Protein AF-A0A4U9DDF5-F1 (afdb_monomer_lite)

Radius of gyration: 27.85 Å; chains: 1; bounding box: 76×35×57 Å

Structure (mmCIF, N/CA/C/O backbone):
data_AF-A0A4U9DDF5-F1
#
_entry.id   AF-A0A4U9DDF5-F1
#
loop_
_atom_site.group_PDB
_atom_site.id
_atom_site.type_symbol
_atom_site.label_atom_id
_atom_site.label_alt_id
_atom_site.label_comp_id
_atom_site.label_asym_id
_atom_site.label_entity_id
_atom_site.label_seq_id
_atom_site.pdbx_PDB_ins_code
_atom_site.Cartn_x
_atom_site.Cartn_y
_atom_site.Cartn_z
_atom_site.occupancy
_atom_site.B_iso_or_equiv
_atom_site.auth_seq_id
_atom_site.auth_comp_id
_atom_site.auth_asym_id
_atom_site.auth_atom_id
_atom_site.pdbx_PDB_model_num
ATOM 1 N N . MET A 1 1 ? -49.760 20.755 32.722 1.00 60.06 1 MET A N 1
ATOM 2 C CA . MET A 1 1 ? -48.420 21.375 32.890 1.00 60.06 1 MET A CA 1
ATOM 3 C C . MET A 1 1 ? -47.317 20.381 33.287 1.00 60.06 1 MET A C 1
ATOM 5 O O . MET A 1 1 ? -46.224 20.507 32.759 1.00 60.06 1 MET A O 1
ATOM 9 N N . PHE A 1 2 ? -47.562 19.378 34.146 1.00 61.38 2 PHE A N 1
ATOM 10 C CA . PHE A 1 2 ? -46.537 18.386 34.543 1.00 61.38 2 PHE A CA 1
ATOM 11 C C . PHE A 1 2 ? -46.073 17.438 33.416 1.00 61.38 2 PHE A C 1
ATOM 13 O O . PHE A 1 2 ? -44.883 17.169 33.304 1.00 61.38 2 PHE A O 1
ATOM 20 N N . LYS A 1 3 ? -46.979 16.981 32.535 1.00 65.19 3 LYS A N 1
ATOM 21 C CA . LYS A 1 3 ? -46.625 16.069 31.426 1.00 65.19 3 LYS A CA 1
ATOM 22 C C . LYS A 1 3 ? -45.719 16.704 30.363 1.00 65.19 3 LYS A C 1
ATOM 24 O O . LYS A 1 3 ? -44.843 16.031 29.841 1.00 65.19 3 LYS A O 1
ATOM 29 N N . LEU A 1 4 ? -45.888 18.003 30.096 1.00 68.75 4 LEU A N 1
ATOM 30 C CA . LEU A 1 4 ? -45.051 18.744 29.145 1.00 68.75 4 LEU A CA 1
ATOM 31 C C . LEU A 1 4 ? -43.621 18.932 29.684 1.00 68.75 4 LEU A C 1
ATOM 33 O O . LEU A 1 4 ? -42.661 18.794 28.938 1.00 68.75 4 LEU A O 1
ATOM 37 N N . LYS A 1 5 ? -43.480 19.150 31.002 1.00 71.81 5 LYS A N 1
ATOM 38 C CA . LYS A 1 5 ? -42.175 19.197 31.683 1.00 71.81 5 LYS A CA 1
ATOM 39 C C . LYS A 1 5 ? -41.459 17.842 31.653 1.00 71.81 5 LYS A C 1
ATOM 41 O O . LYS A 1 5 ? -40.262 17.806 31.394 1.00 71.81 5 LYS A O 1
ATOM 46 N N . LEU A 1 6 ? -42.186 16.740 31.870 1.00 76.50 6 LEU A N 1
ATOM 47 C CA . LEU A 1 6 ? -41.621 15.386 31.788 1.00 76.50 6 LEU A CA 1
ATOM 48 C C . LEU A 1 6 ? -41.104 15.065 30.375 1.00 76.50 6 LEU A C 1
ATOM 50 O O . LEU A 1 6 ? -40.029 14.490 30.228 1.00 76.50 6 LEU A O 1
ATOM 54 N N . LEU A 1 7 ? -41.852 15.483 29.347 1.00 77.94 7 LEU A N 1
ATOM 55 C CA . LEU A 1 7 ? -41.482 15.283 27.947 1.00 77.94 7 LEU A CA 1
ATOM 56 C C . LEU A 1 7 ? -40.202 16.057 27.586 1.00 77.94 7 LEU A C 1
ATOM 58 O O . LEU A 1 7 ? -39.290 15.477 27.007 1.00 77.94 7 LEU A O 1
ATOM 62 N N . SER A 1 8 ? -40.085 17.327 27.998 1.00 79.94 8 SER A N 1
ATOM 63 C CA . SER A 1 8 ? -38.863 18.120 27.781 1.00 79.94 8 SER A CA 1
ATOM 64 C C . SER A 1 8 ? -37.628 17.529 28.467 1.00 79.94 8 SER A C 1
ATOM 66 O O . SER A 1 8 ? -36.555 17.524 27.871 1.00 79.94 8 SER A O 1
ATOM 68 N N . ILE A 1 9 ? -37.764 17.005 29.690 1.00 82.19 9 ILE A N 1
ATOM 69 C CA . ILE A 1 9 ? -36.647 16.378 30.417 1.00 82.19 9 ILE A CA 1
ATOM 70 C C . ILE A 1 9 ? -36.173 15.108 29.696 1.00 82.19 9 ILE A C 1
ATOM 72 O O . ILE A 1 9 ? -34.971 14.919 29.520 1.00 82.19 9 ILE A O 1
ATOM 76 N N . SER A 1 10 ? -37.101 14.271 29.221 1.00 81.38 10 SER A N 1
ATOM 77 C CA . SER A 1 10 ? -36.760 13.058 28.467 1.00 81.38 10 SER A CA 1
ATOM 78 C C . SER A 1 10 ? -35.970 13.377 27.195 1.00 81.38 10 SER A C 1
ATOM 80 O O . SER A 1 10 ? -35.002 12.685 26.889 1.00 81.38 10 SER A O 1
ATOM 82 N N . THR A 1 11 ? -36.339 14.436 26.470 1.00 79.56 11 THR A N 1
ATOM 83 C CA . THR A 1 11 ? -35.639 14.841 25.242 1.00 79.56 11 THR A CA 1
ATOM 84 C C . THR A 1 11 ? -34.197 15.273 25.515 1.00 79.56 11 THR A C 1
ATOM 86 O O . THR A 1 11 ? -33.305 14.932 24.743 1.00 79.56 11 THR A O 1
ATOM 89 N N . ILE A 1 12 ? -33.947 15.973 26.627 1.00 80.62 12 ILE A N 1
ATOM 90 C CA . ILE A 1 12 ? -32.599 16.423 27.013 1.00 80.62 12 ILE A CA 1
ATOM 91 C C . ILE A 1 12 ? -31.697 15.228 27.346 1.00 80.62 12 ILE A C 1
ATOM 93 O O . ILE A 1 12 ? -30.553 15.194 26.901 1.00 80.62 12 ILE A O 1
ATOM 97 N N . PHE A 1 13 ? -32.205 14.227 28.071 1.00 78.81 13 PHE A N 1
ATOM 98 C CA . PHE A 1 13 ? -31.438 13.014 28.383 1.00 78.81 13 PHE A CA 1
ATOM 99 C C . PHE A 1 13 ? -31.112 12.180 27.140 1.00 78.81 13 PHE A C 1
ATOM 101 O O . PHE A 1 13 ? -30.009 11.650 27.035 1.00 78.81 13 PHE A O 1
ATOM 108 N N . ILE A 1 14 ? -32.039 12.103 26.181 1.00 79.19 14 ILE A N 1
ATOM 109 C CA . ILE A 1 14 ? -31.805 11.410 24.908 1.00 79.19 14 ILE A CA 1
ATOM 110 C C . ILE A 1 14 ? -30.732 12.140 24.085 1.00 79.19 14 ILE A C 1
ATOM 112 O O . ILE A 1 14 ? -29.837 11.491 23.553 1.00 79.19 14 ILE A O 1
ATOM 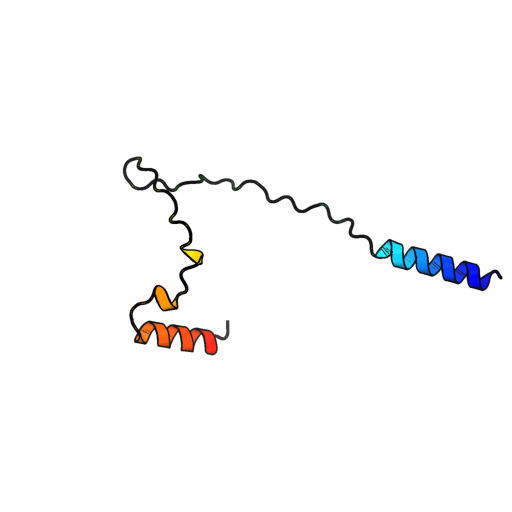116 N N . LEU A 1 15 ? -30.760 13.479 24.035 1.00 74.44 15 LEU A N 1
ATOM 117 C CA . LEU A 1 15 ? -29.740 14.276 23.336 1.00 74.44 15 LEU A CA 1
ATOM 118 C C . LEU A 1 15 ? -28.365 14.220 24.019 1.00 74.44 15 LEU A C 1
ATOM 120 O O . LEU A 1 15 ? -27.343 14.171 23.338 1.00 74.44 15 LEU A O 1
ATOM 124 N N . ALA A 1 16 ? -28.330 14.202 25.353 1.00 72.06 16 ALA A N 1
ATOM 125 C CA . ALA A 1 16 ? -27.094 14.078 26.125 1.00 72.06 16 ALA A CA 1
ATOM 126 C C . ALA A 1 16 ? -26.440 12.691 25.979 1.00 72.06 16 ALA A C 1
ATOM 128 O O . ALA A 1 16 ? -25.226 12.567 26.125 1.00 72.06 16 ALA A O 1
ATOM 129 N N . GLY A 1 17 ? -27.221 11.657 25.643 1.00 68.75 17 GLY A N 1
ATOM 130 C CA . GLY A 1 17 ? -26.710 10.323 25.319 1.00 68.75 17 GLY A CA 1
ATOM 131 C C . GLY A 1 17 ? -25.947 10.242 23.991 1.00 68.75 17 GLY A C 1
ATOM 132 O O . GLY A 1 17 ? -25.267 9.250 23.748 1.00 68.75 17 GLY A O 1
ATOM 133 N N . CYS A 1 18 ? -26.023 11.272 23.141 1.00 74.06 18 CYS A N 1
ATOM 134 C CA . CYS A 1 18 ? -25.351 11.312 21.838 1.00 74.06 18 CYS A CA 1
ATOM 135 C C . CYS A 1 18 ? -23.984 12.024 21.860 1.00 74.06 18 CYS A C 1
ATOM 137 O O . CYS A 1 18 ? -23.468 12.381 20.800 1.00 74.06 18 CYS A O 1
ATOM 139 N N . VAL A 1 19 ? -23.380 12.253 23.031 1.00 82.25 19 VAL A N 1
ATOM 140 C CA . VAL A 1 19 ? -22.052 12.881 23.128 1.00 82.25 19 VAL A CA 1
ATOM 141 C C . VAL A 1 19 ? -20.963 11.824 22.935 1.00 82.25 19 VAL A C 1
ATOM 143 O O . VAL A 1 19 ? -20.919 10.820 23.641 1.00 82.25 19 VAL A O 1
ATOM 146 N N . SER A 1 20 ? -20.061 12.055 21.980 1.00 80.38 20 SER A N 1
ATOM 147 C CA . SER A 1 20 ? -18.868 11.224 21.810 1.00 80.38 20 SER A CA 1
ATOM 148 C C . SER A 1 20 ? -17.874 11.538 22.927 1.00 80.38 20 SER A C 1
ATOM 150 O O . SER A 1 20 ? -17.277 12.611 22.946 1.00 80.38 20 SER A O 1
ATOM 152 N N . LEU A 1 21 ? -17.706 10.605 23.865 1.00 84.69 21 LEU A N 1
ATOM 153 C CA . LEU A 1 21 ? -16.654 10.641 24.891 1.00 84.69 21 LEU A CA 1
ATOM 154 C C . LEU A 1 21 ? -15.347 10.001 24.397 1.00 84.69 21 LEU A C 1
ATOM 156 O O . LEU A 1 21 ? -14.432 9.768 25.189 1.00 84.69 21 LEU A O 1
ATOM 160 N N . ALA A 1 22 ? -15.260 9.666 23.106 1.00 87.31 22 ALA A N 1
ATOM 161 C CA . ALA A 1 22 ? -14.027 9.141 22.549 1.00 87.31 22 ALA A CA 1
ATOM 162 C C . ALA A 1 22 ? -12.923 10.208 22.675 1.00 87.31 22 ALA A C 1
ATOM 164 O O . ALA A 1 22 ? -13.168 11.375 22.358 1.00 87.31 22 ALA A O 1
ATOM 165 N N . PRO A 1 23 ? -11.723 9.836 23.146 1.00 87.19 23 PRO A N 1
ATOM 166 C CA . PRO A 1 23 ? -10.596 10.753 23.165 1.00 87.19 23 PRO A CA 1
ATOM 167 C C . PRO A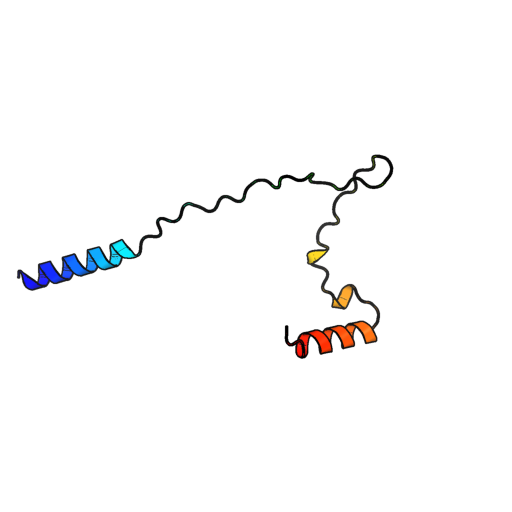 1 23 ? -10.215 11.148 21.736 1.00 87.19 23 PRO A C 1
ATOM 169 O O . PRO A 1 23 ? -10.435 10.391 20.788 1.00 87.19 23 PRO A O 1
ATOM 172 N N . GLU A 1 24 ? -9.597 12.319 21.596 1.00 91.25 24 GLU A N 1
ATOM 173 C CA . GLU A 1 24 ? -9.034 12.747 20.318 1.00 91.25 24 GLU A CA 1
ATOM 174 C C . GLU A 1 24 ? -8.000 11.722 19.835 1.00 91.25 24 GLU A C 1
ATOM 176 O O . GLU A 1 24 ? -7.124 11.294 20.598 1.00 91.25 24 GLU A O 1
ATOM 181 N N . TYR A 1 25 ? -8.093 11.315 18.568 1.00 93.31 25 TYR A N 1
ATOM 182 C CA . TYR A 1 25 ? -7.154 10.350 18.012 1.00 93.31 25 TYR A CA 1
ATOM 183 C C . TYR A 1 25 ? -5.781 11.000 17.838 1.00 93.31 25 TYR A C 1
ATOM 185 O O . TYR A 1 25 ? -5.574 11.865 16.989 1.00 93.31 25 TYR A O 1
ATOM 193 N N . GLN A 1 26 ? -4.807 10.525 18.609 1.00 94.25 26 GLN A N 1
ATOM 194 C CA . GLN A 1 26 ? -3.411 10.907 18.450 1.00 94.25 26 GLN A CA 1
ATOM 195 C C . GLN A 1 26 ? -2.659 9.789 17.737 1.00 94.25 26 GLN A C 1
ATOM 197 O O . GLN A 1 26 ? -2.474 8.703 18.287 1.00 94.25 26 GLN A O 1
ATOM 202 N N . ARG A 1 27 ? -2.210 10.052 16.504 1.00 92.75 27 ARG A N 1
ATOM 203 C CA . ARG A 1 27 ? -1.350 9.117 15.772 1.00 92.75 27 ARG A CA 1
ATOM 204 C C . ARG A 1 27 ? 0.026 9.073 16.449 1.00 92.75 27 ARG A C 1
ATOM 206 O O . ARG A 1 27 ? 0.699 10.104 16.475 1.00 92.75 27 ARG A O 1
ATOM 213 N N . PRO A 1 28 ? 0.477 7.912 16.950 1.00 94.31 28 PRO A N 1
ATOM 214 C CA . PRO A 1 28 ? 1.811 7.792 17.521 1.00 94.31 28 PRO A CA 1
ATOM 215 C C . PRO A 1 28 ? 2.893 8.081 16.480 1.00 94.31 28 PRO A C 1
ATOM 217 O O . PRO A 1 28 ? 2.706 7.839 15.284 1.00 94.31 28 PRO A O 1
ATOM 220 N N . ALA A 1 29 ? 4.050 8.550 16.944 1.00 93.75 29 ALA A N 1
ATOM 221 C CA . ALA A 1 29 ? 5.233 8.627 16.098 1.00 93.75 29 ALA A CA 1
ATOM 222 C C . ALA A 1 29 ? 5.620 7.220 15.610 1.00 93.75 29 ALA A C 1
ATOM 224 O O . ALA A 1 29 ? 5.557 6.249 16.368 1.00 93.75 29 ALA A O 1
ATOM 225 N N . ALA A 1 30 ? 6.013 7.105 14.340 1.00 91.81 30 ALA A N 1
ATOM 226 C CA . ALA A 1 30 ? 6.430 5.830 13.774 1.00 91.81 30 ALA A CA 1
ATOM 227 C C . ALA A 1 30 ? 7.746 5.368 14.435 1.00 91.81 30 ALA A C 1
ATOM 229 O O . ALA A 1 30 ? 8.703 6.143 14.464 1.00 91.81 30 ALA A O 1
ATOM 230 N N . PRO A 1 31 ? 7.845 4.122 14.935 1.00 92.19 31 PRO A N 1
ATOM 231 C CA . PRO A 1 31 ? 9.024 3.636 15.657 1.00 92.19 31 PRO A CA 1
ATOM 232 C C . PRO A 1 31 ? 10.160 3.192 14.716 1.00 92.19 31 PRO A C 1
ATOM 234 O O . PRO A 1 31 ? 10.936 2.300 15.051 1.00 92.19 31 PRO A O 1
ATOM 237 N N . VAL A 1 32 ? 10.239 3.761 13.512 1.00 87.94 32 VAL A N 1
ATOM 238 C CA . VAL A 1 32 ? 11.177 3.349 12.459 1.00 87.94 32 VAL A CA 1
ATOM 239 C C . VAL A 1 32 ? 11.967 4.545 11.931 1.00 87.94 32 VAL A C 1
ATOM 241 O O . VAL A 1 32 ? 11.476 5.675 11.984 1.00 87.94 32 VAL A O 1
ATOM 244 N N . PRO A 1 33 ? 13.178 4.321 11.393 1.00 85.12 33 PRO A N 1
ATOM 245 C CA . PRO A 1 33 ? 13.934 5.369 10.722 1.00 85.12 33 PRO A CA 1
ATOM 246 C C . PRO A 1 33 ? 13.155 5.969 9.546 1.00 85.12 33 PRO A C 1
ATOM 248 O O . PRO A 1 33 ? 12.487 5.258 8.799 1.00 85.12 33 PRO A O 1
ATOM 251 N N . GLN A 1 34 ? 13.293 7.279 9.345 1.00 83.31 34 GLN A N 1
ATOM 252 C CA . G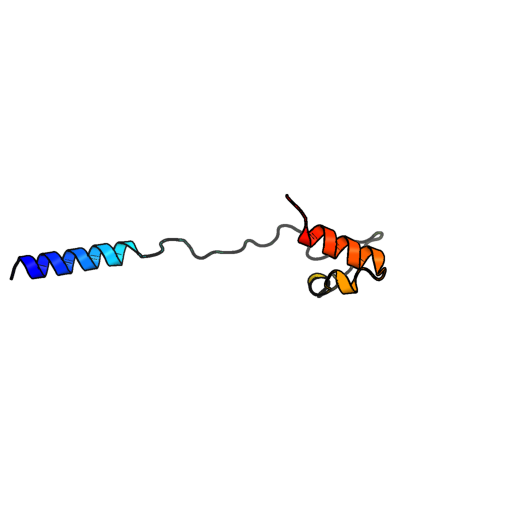LN A 1 34 ? 12.635 7.990 8.243 1.00 83.31 34 GLN A CA 1
ATOM 253 C C . GLN A 1 34 ? 13.223 7.641 6.863 1.00 83.31 34 GLN A C 1
ATOM 255 O O . GLN A 1 34 ? 12.583 7.872 5.839 1.00 83.31 34 GLN A O 1
ATOM 260 N N . GLN A 1 35 ? 14.446 7.108 6.819 1.00 80.75 35 GLN A N 1
ATOM 261 C CA . GLN A 1 35 ? 15.170 6.808 5.588 1.00 80.75 35 GLN A CA 1
ATOM 262 C C . GLN A 1 35 ? 15.710 5.383 5.613 1.00 80.75 35 GLN A C 1
ATOM 264 O O . GLN A 1 35 ? 16.165 4.889 6.647 1.00 80.75 35 GLN A O 1
ATOM 269 N N . PHE A 1 36 ? 15.700 4.745 4.447 1.00 80.88 36 PHE A N 1
ATOM 270 C CA . PHE A 1 36 ? 16.341 3.454 4.261 1.00 80.88 36 PHE A CA 1
ATOM 271 C C . PHE A 1 36 ? 17.851 3.640 4.066 1.00 80.88 36 PHE A C 1
ATOM 273 O O . PHE A 1 36 ? 18.301 4.564 3.384 1.00 80.88 36 PHE A O 1
ATOM 280 N N . SER A 1 37 ? 18.635 2.733 4.651 1.00 79.81 37 SER A N 1
ATOM 281 C CA . SER A 1 37 ? 20.069 2.617 4.383 1.00 79.81 37 SER A CA 1
ATOM 282 C C . SER A 1 37 ? 20.268 1.600 3.264 1.00 79.81 37 SER A C 1
ATOM 284 O O . SER A 1 37 ? 19.960 0.419 3.444 1.00 79.81 37 SER A O 1
ATOM 286 N N . LEU A 1 38 ? 20.749 2.047 2.103 1.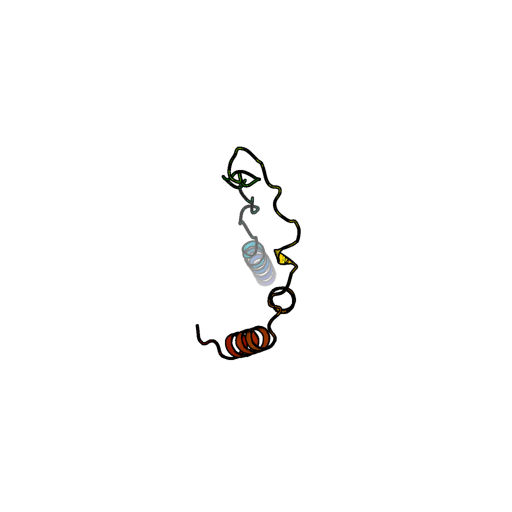00 71.38 38 LEU A N 1
ATOM 287 C CA . LEU A 1 38 ? 21.222 1.139 1.061 1.00 71.38 38 LEU A CA 1
ATOM 288 C C . LEU A 1 38 ? 22.714 0.861 1.286 1.00 71.38 38 LEU A C 1
ATOM 290 O O . LEU A 1 38 ? 23.462 1.728 1.741 1.00 71.38 38 LEU A O 1
ATOM 294 N N . SER A 1 39 ? 23.112 -0.383 0.994 1.00 64.75 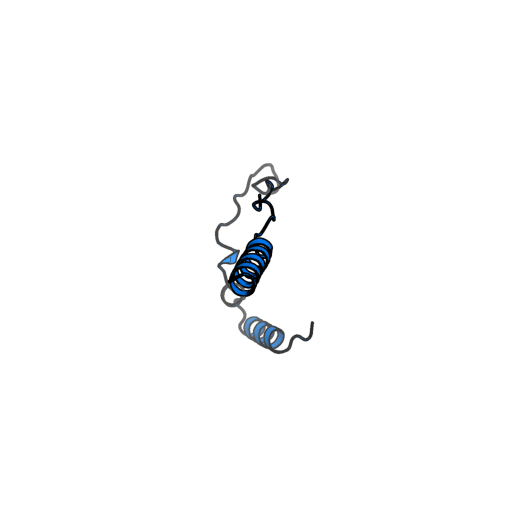39 SER A N 1
ATOM 295 C CA . SER A 1 39 ? 24.484 -0.917 1.009 1.00 64.75 39 SER A CA 1
ATOM 296 C C . SER A 1 39 ? 25.579 0.165 0.960 1.00 64.75 39 SER A C 1
ATOM 298 O O . SER A 1 39 ? 25.668 0.919 -0.007 1.00 64.75 39 SER A O 1
ATOM 300 N N . ARG A 1 40 ? 26.441 0.185 1.990 1.00 62.44 40 ARG A N 1
ATOM 301 C CA . ARG A 1 40 ? 27.539 1.152 2.224 1.00 62.44 40 ARG A CA 1
ATOM 302 C C . ARG A 1 40 ? 27.094 2.555 2.664 1.00 62.44 40 ARG A C 1
ATOM 304 O O . ARG A 1 40 ? 27.452 3.541 2.031 1.00 62.44 40 ARG A O 1
ATOM 311 N N . ASN A 1 41 ? 26.396 2.645 3.802 1.00 61.47 41 ASN A N 1
ATOM 312 C CA . ASN A 1 41 ? 26.148 3.896 4.543 1.00 61.47 41 ASN A CA 1
ATOM 313 C C . ASN A 1 41 ? 25.527 5.040 3.717 1.00 61.47 41 ASN A C 1
ATOM 315 O O . ASN A 1 41 ? 25.652 6.206 4.093 1.00 61.47 41 ASN A O 1
ATOM 319 N N . SER A 1 42 ? 24.859 4.731 2.604 1.00 68.50 42 SER A N 1
ATOM 320 C CA . SER A 1 42 ? 24.210 5.744 1.783 1.00 68.50 42 SER A CA 1
ATOM 321 C C . SER A 1 42 ? 22.734 5.804 2.153 1.00 68.50 42 SER A C 1
ATOM 323 O O . SER A 1 42 ? 21.964 4.872 1.904 1.00 68.50 42 SER A O 1
ATOM 325 N N . LEU A 1 43 ? 22.348 6.908 2.793 1.00 71.81 43 LEU A N 1
ATOM 326 C CA . LEU A 1 43 ? 20.949 7.225 3.049 1.00 71.81 43 LEU A CA 1
ATOM 327 C C . LEU A 1 43 ? 20.282 7.525 1.711 1.00 71.81 43 LEU A C 1
ATOM 329 O O . LEU A 1 43 ? 20.685 8.450 1.005 1.00 71.81 43 LEU A O 1
ATOM 333 N N . THR A 1 44 ? 19.266 6.740 1.363 1.00 71.25 44 THR A N 1
ATOM 334 C CA . THR A 1 44 ? 18.476 6.988 0.156 1.00 71.25 44 THR A CA 1
ATOM 335 C C . THR A 1 44 ? 17.157 7.630 0.567 1.00 71.25 44 THR A C 1
ATOM 337 O O . THR A 1 44 ? 16.417 7.035 1.358 1.00 71.25 44 THR A O 1
ATOM 340 N N . PRO A 1 45 ? 16.846 8.846 0.083 1.00 70.00 45 PRO A N 1
ATOM 341 C CA . PRO A 1 45 ? 15.547 9.444 0.338 1.00 70.00 45 PRO A CA 1
ATOM 342 C C . PRO A 1 45 ? 14.460 8.568 -0.287 1.00 70.00 45 PRO A C 1
ATOM 344 O O . PRO A 1 45 ? 14.627 8.042 -1.388 1.00 70.00 45 PRO A O 1
ATOM 347 N N . ALA A 1 46 ? 13.337 8.412 0.413 1.00 69.62 46 ALA A N 1
ATOM 348 C CA . ALA A 1 46 ? 12.167 7.787 -0.181 1.00 69.62 46 ALA A CA 1
ATOM 349 C C . ALA A 1 46 ? 11.738 8.601 -1.412 1.00 69.62 46 ALA A C 1
ATOM 351 O O . ALA A 1 46 ? 11.681 9.832 -1.362 1.00 69.62 46 ALA A O 1
ATOM 352 N N . VAL A 1 47 ? 11.452 7.918 -2.520 1.00 72.12 47 VAL A N 1
ATOM 353 C CA . VAL A 1 47 ? 10.893 8.567 -3.709 1.00 72.12 47 VAL A CA 1
ATOM 354 C C . VAL A 1 47 ? 9.510 9.089 -3.334 1.00 72.12 47 VAL A C 1
ATOM 356 O O . VAL A 1 47 ? 8.628 8.309 -2.988 1.00 72.12 47 VAL A O 1
ATOM 359 N N . ASN A 1 48 ? 9.316 10.405 -3.364 1.00 72.44 48 ASN A N 1
ATOM 360 C CA . ASN A 1 48 ? 8.011 11.001 -3.089 1.00 72.44 48 ASN A CA 1
ATOM 361 C C . ASN A 1 48 ? 7.027 10.663 -4.220 1.00 72.44 48 ASN A C 1
ATOM 363 O O . ASN A 1 48 ? 7.391 10.711 -5.392 1.00 72.44 48 ASN A O 1
ATOM 367 N N . GLY A 1 49 ? 5.781 10.344 -3.865 1.00 77.94 49 GLY A N 1
ATOM 368 C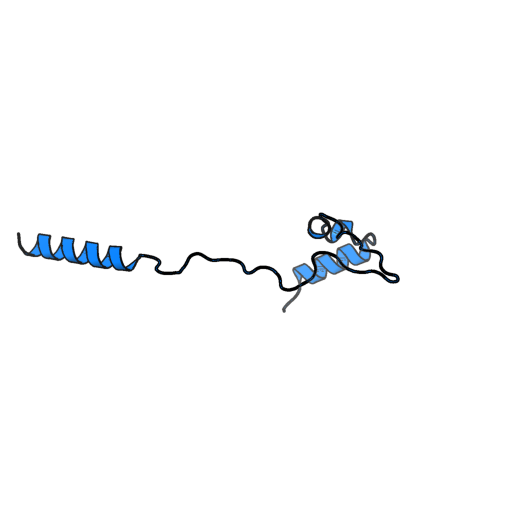 CA . GLY A 1 49 ? 4.691 10.152 -4.828 1.00 77.94 49 GLY A CA 1
ATOM 369 C C . GLY A 1 49 ? 4.679 8.808 -5.562 1.00 77.94 49 GLY A C 1
ATOM 370 O O . GLY A 1 49 ? 3.942 8.648 -6.533 1.00 77.94 49 GLY A O 1
ATOM 371 N N . TYR A 1 50 ? 5.444 7.805 -5.109 1.00 78.00 50 TYR A N 1
ATOM 372 C CA . TYR A 1 50 ? 5.347 6.451 -5.677 1.00 78.00 50 TYR A CA 1
ATOM 373 C C . TYR A 1 50 ? 3.914 5.899 -5.576 1.00 78.00 50 TYR A C 1
ATOM 375 O O . TYR A 1 50 ? 3.444 5.242 -6.501 1.00 78.00 50 TYR A O 1
ATOM 383 N N . GLN A 1 51 ? 3.199 6.219 -4.490 1.00 83.25 51 GLN A N 1
ATOM 384 C CA . GLN A 1 51 ? 1.798 5.840 -4.292 1.00 83.25 51 GLN A CA 1
ATOM 385 C C . GLN A 1 51 ? 0.833 6.494 -5.292 1.00 83.25 51 GLN A C 1
ATOM 387 O O . GLN A 1 51 ? -0.248 5.961 -5.530 1.00 83.25 51 GLN A O 1
ATOM 392 N N . ASP A 1 52 ? 1.225 7.617 -5.895 1.00 86.62 52 ASP A N 1
ATOM 393 C CA . ASP A 1 52 ? 0.411 8.324 -6.887 1.00 86.62 52 ASP A CA 1
ATOM 394 C C . ASP A 1 52 ? 0.559 7.684 -8.278 1.00 86.62 52 ASP A C 1
ATOM 396 O O . ASP A 1 52 ? -0.245 7.920 -9.185 1.00 86.62 52 ASP A O 1
ATOM 400 N N . THR A 1 53 ? 1.567 6.822 -8.456 1.00 86.69 53 THR A N 1
ATOM 401 C CA . THR A 1 53 ? 1.761 6.065 -9.691 1.00 86.69 53 THR A CA 1
ATOM 402 C C . THR A 1 53 ? 0.793 4.886 -9.718 1.00 86.69 53 THR A C 1
ATOM 404 O O . THR A 1 53 ? 1.026 3.838 -9.121 1.00 86.69 53 THR A O 1
ATOM 407 N N . GLY A 1 54 ? -0.322 5.045 -10.432 1.00 90.06 54 GLY A N 1
ATOM 408 C CA . GLY A 1 54 ? -1.274 3.954 -10.639 1.00 90.06 54 GLY A CA 1
ATOM 409 C C . GLY A 1 54 ? -0.649 2.762 -11.377 1.00 90.06 54 GLY A C 1
ATOM 410 O O . GLY A 1 54 ? 0.202 2.931 -12.250 1.00 90.06 54 GLY A O 1
ATOM 411 N N . TRP A 1 55 ? -1.130 1.546 -11.092 1.00 92.81 55 TRP A N 1
ATOM 412 C CA . TRP A 1 55 ? -0.605 0.296 -11.670 1.00 92.81 55 TRP A CA 1
ATOM 413 C C . TRP A 1 55 ? -0.563 0.293 -13.207 1.00 92.81 55 TRP A C 1
ATOM 415 O O . TRP A 1 55 ? 0.336 -0.297 -13.796 1.00 92.81 55 TRP A O 1
ATOM 425 N N . ARG A 1 56 ? -1.487 1.002 -13.867 1.00 91.50 56 ARG A N 1
ATOM 426 C CA . ARG A 1 56 ? -1.522 1.142 -15.334 1.00 91.50 56 ARG A CA 1
ATOM 427 C C . ARG A 1 56 ? -0.291 1.846 -15.908 1.00 91.50 56 ARG A C 1
ATOM 429 O O . ARG A 1 56 ? 0.084 1.555 -17.032 1.00 91.50 56 ARG A O 1
ATOM 436 N N . ASN A 1 57 ? 0.316 2.752 -15.143 1.00 90.56 57 ASN A N 1
ATOM 437 C CA . ASN A 1 57 ? 1.514 3.490 -15.549 1.00 90.56 57 ASN A CA 1
ATOM 438 C C . ASN A 1 57 ? 2.801 2.781 -15.103 1.00 90.56 57 ASN A C 1
ATOM 440 O O . ASN A 1 57 ? 3.871 3.064 -15.630 1.00 90.56 57 ASN A O 1
ATOM 444 N N . PHE A 1 58 ? 2.700 1.875 -14.127 1.00 91.06 58 PHE A N 1
ATOM 445 C CA . PHE A 1 58 ? 3.823 1.080 -13.640 1.00 91.06 58 PHE A CA 1
ATOM 446 C C . PHE A 1 58 ? 4.087 -0.149 -14.524 1.00 91.06 58 PHE A C 1
ATOM 448 O O . PHE A 1 58 ? 5.233 -0.444 -14.857 1.00 91.06 58 PHE A O 1
ATOM 455 N N . PHE A 1 59 ? 3.032 -0.859 -14.934 1.00 94.25 59 PHE A N 1
ATOM 456 C CA . PHE A 1 59 ? 3.140 -2.019 -15.818 1.00 94.25 59 PHE A CA 1
ATOM 457 C C . PHE A 1 59 ? 3.065 -1.588 -17.283 1.00 94.25 59 PHE A C 1
ATOM 459 O O . PHE A 1 59 ? 1.993 -1.262 -17.783 1.00 94.25 59 PHE A O 1
ATOM 466 N N . VAL A 1 60 ? 4.207 -1.622 -17.970 1.00 94.12 60 VAL A N 1
ATOM 467 C CA . VAL A 1 60 ? 4.325 -1.238 -19.390 1.00 94.12 60 VAL A CA 1
ATOM 468 C C . VAL A 1 60 ? 3.766 -2.282 -20.361 1.00 94.12 60 VAL A C 1
ATOM 470 O O . VAL A 1 60 ? 3.467 -1.954 -21.506 1.00 94.12 60 VAL A O 1
ATOM 473 N N . ASP A 1 61 ? 3.646 -3.540 -19.925 1.00 97.19 61 ASP A N 1
ATOM 474 C CA . ASP A 1 61 ? 3.155 -4.634 -20.761 1.00 97.19 61 ASP A CA 1
ATOM 475 C C . ASP A 1 61 ? 1.614 -4.611 -20.839 1.00 97.19 61 ASP A C 1
ATOM 477 O O . ASP A 1 61 ? 0.948 -4.820 -19.817 1.00 97.19 61 ASP A O 1
ATOM 481 N N . PRO A 1 62 ? 1.024 -4.428 -22.037 1.00 94.50 62 PRO A N 1
ATOM 482 C CA . PRO A 1 62 ? -0.426 -4.386 -22.205 1.00 94.50 62 PRO A CA 1
ATOM 483 C C . PRO A 1 62 ? -1.129 -5.698 -21.824 1.00 94.50 62 PRO A C 1
ATOM 485 O O . PRO A 1 62 ? -2.289 -5.662 -21.400 1.00 94.50 62 PRO A O 1
ATOM 488 N N . GLN A 1 63 ? -0.462 -6.852 -21.942 1.00 96.81 63 GLN A N 1
ATOM 489 C CA . GLN A 1 63 ? -1.019 -8.138 -21.510 1.00 96.81 63 GLN A CA 1
ATOM 490 C C . GLN A 1 63 ? -1.169 -8.175 -19.990 1.00 96.81 63 GLN A C 1
ATOM 492 O O . GLN A 1 63 ? -2.215 -8.572 -19.477 1.00 96.81 63 GLN A O 1
ATOM 497 N N . VAL A 1 64 ? -0.160 -7.684 -19.266 1.00 97.12 64 VAL A N 1
ATOM 498 C CA . VAL A 1 64 ? -0.205 -7.571 -17.803 1.00 97.12 64 VAL A CA 1
ATOM 499 C C . VAL A 1 64 ? -1.276 -6.573 -17.382 1.00 97.12 64 VAL A C 1
ATOM 501 O O . VAL A 1 64 ? -2.061 -6.864 -16.479 1.00 97.12 64 VAL A O 1
ATOM 504 N N . THR A 1 65 ? -1.378 -5.429 -18.063 1.00 97.00 65 THR A N 1
ATOM 505 C CA . THR A 1 65 ? -2.421 -4.442 -17.764 1.00 97.00 65 THR A CA 1
ATOM 506 C C . THR A 1 65 ? -3.822 -5.049 -17.900 1.00 97.00 65 THR A C 1
ATOM 508 O O . THR A 1 65 ? -4.686 -4.834 -17.043 1.00 97.00 65 THR A O 1
ATOM 511 N N . ARG A 1 66 ? -4.050 -5.840 -18.956 1.00 96.50 66 ARG A N 1
ATOM 512 C CA . ARG A 1 66 ? -5.314 -6.552 -19.169 1.00 96.50 66 ARG A CA 1
ATOM 513 C C . ARG A 1 66 ? -5.563 -7.593 -18.079 1.00 96.50 66 ARG A C 1
ATOM 515 O O . ARG A 1 66 ? -6.654 -7.609 -17.514 1.00 96.50 66 ARG A O 1
ATOM 522 N N . LEU A 1 67 ? -4.562 -8.411 -17.758 1.00 97.31 67 LEU A N 1
ATOM 523 C CA . LEU A 1 67 ? -4.671 -9.451 -16.735 1.00 97.31 67 LEU A CA 1
ATOM 524 C C . LEU A 1 67 ? -5.011 -8.865 -15.360 1.00 97.31 67 LEU A C 1
ATOM 526 O O . LEU A 1 67 ? -5.882 -9.388 -14.671 1.00 97.31 67 LEU A O 1
ATOM 530 N N . ILE A 1 68 ? -4.378 -7.752 -14.975 1.00 97.25 68 ILE A N 1
ATOM 531 C CA . ILE A 1 68 ? -4.704 -7.039 -13.731 1.00 97.25 68 ILE A CA 1
ATOM 532 C C . ILE A 1 68 ? -6.160 -6.563 -13.759 1.00 97.25 68 ILE A C 1
ATOM 534 O O . ILE A 1 68 ? -6.876 -6.733 -12.776 1.00 97.25 68 ILE A O 1
ATOM 538 N N . GLY A 1 69 ? -6.623 -6.004 -14.881 1.00 96.69 69 GLY A N 1
ATOM 539 C CA . GLY A 1 69 ? -8.019 -5.593 -15.042 1.00 96.69 69 GLY A CA 1
ATOM 540 C C . GLY A 1 69 ? -9.005 -6.752 -14.869 1.00 96.69 69 GLY A C 1
ATOM 541 O O . GLY A 1 69 ? -9.976 -6.627 -14.122 1.00 96.69 69 GLY A O 1
ATOM 542 N N . GLU A 1 70 ? -8.735 -7.889 -15.510 1.00 97.62 70 GLU A N 1
ATOM 543 C CA . GLU A 1 70 ? -9.554 -9.100 -15.388 1.00 97.62 70 GLU A CA 1
ATOM 544 C C . GLU A 1 70 ? -9.536 -9.654 -13.957 1.00 97.62 70 GLU A C 1
ATOM 546 O O . GLU A 1 70 ? -10.592 -10.003 -13.424 1.00 97.62 70 GLU A O 1
ATOM 551 N N . ALA A 1 71 ? -8.369 -9.672 -13.308 1.00 97.44 71 ALA A N 1
ATOM 552 C CA . ALA A 1 71 ? -8.220 -10.113 -11.927 1.00 97.44 71 ALA A CA 1
ATOM 553 C C . ALA A 1 71 ? -8.994 -9.213 -10.958 1.00 97.44 71 ALA A C 1
ATOM 555 O O . ALA A 1 71 ? -9.711 -9.729 -10.108 1.00 97.44 71 ALA A O 1
ATOM 556 N N . LEU A 1 72 ? -8.909 -7.887 -11.103 1.00 96.94 72 LEU A N 1
ATOM 557 C CA . LEU A 1 72 ? -9.648 -6.937 -10.265 1.00 96.94 72 LEU A CA 1
ATOM 558 C C . LEU A 1 72 ? -11.168 -7.056 -10.447 1.00 96.94 72 LEU A C 1
ATOM 560 O O . LEU A 1 72 ? -11.904 -6.930 -9.473 1.00 96.94 72 LEU A O 1
ATOM 564 N N . ALA A 1 73 ? -11.646 -7.316 -11.667 1.00 97.44 73 ALA A N 1
ATOM 565 C CA . ALA A 1 73 ? -13.077 -7.464 -11.941 1.00 97.44 73 ALA A CA 1
ATOM 566 C C . ALA A 1 73 ? -13.659 -8.790 -11.421 1.00 97.44 73 ALA A C 1
ATOM 568 O O . ALA A 1 73 ? -14.848 -8.869 -11.108 1.00 97.44 73 ALA A O 1
ATOM 569 N N . ASN A 1 74 ? -12.839 -9.841 -11.349 1.00 97.19 74 ASN A N 1
ATOM 570 C CA . ASN A 1 74 ? -13.318 -11.201 -11.105 1.00 97.19 74 ASN A CA 1
ATOM 571 C C . ASN A 1 74 ? -12.807 -11.835 -9.807 1.00 97.19 74 ASN A C 1
ATOM 573 O O . ASN A 1 74 ? -13.213 -12.959 -9.511 1.00 97.19 74 ASN A O 1
ATOM 577 N N . ASN A 1 75 ? -11.961 -11.157 -9.023 1.00 95.56 75 ASN A N 1
ATOM 578 C CA . ASN A 1 75 ? -11.479 -11.705 -7.755 1.00 95.56 75 ASN A CA 1
ATOM 579 C C . ASN A 1 75 ? -12.653 -12.056 -6.818 1.00 95.56 75 ASN A C 1
ATOM 581 O O . ASN A 1 75 ? -13.705 -11.411 -6.847 1.00 95.56 75 ASN A O 1
ATOM 585 N N . ARG A 1 76 ? -12.495 -13.121 -6.026 1.00 93.81 76 ARG A N 1
ATOM 586 C CA . ARG A 1 76 ? -13.518 -13.639 -5.096 1.00 93.81 76 ARG A CA 1
ATOM 587 C C . ARG A 1 76 ? -13.042 -13.671 -3.639 1.00 93.81 76 ARG A C 1
ATOM 589 O O . ARG A 1 76 ? -13.763 -14.205 -2.802 1.00 93.81 76 ARG A O 1
ATOM 596 N N . ASN A 1 77 ? -11.851 -13.137 -3.369 1.00 80.50 77 ASN A N 1
ATOM 597 C CA . ASN A 1 77 ? -11.279 -13.019 -2.029 1.00 80.50 77 ASN A CA 1
ATOM 598 C C . ASN A 1 77 ? -11.529 -11.635 -1.432 1.00 80.50 77 ASN A C 1
ATOM 600 O O . ASN A 1 77 ? -11.713 -10.681 -2.223 1.00 80.50 77 ASN A O 1
#

Foldseek 3Di:
DVVVVVVVVVVVVVVVVPDDPDDDDDDDDDPDDQFDQDPPRDTDHDDPCPVVQDPCNVDPDVVVVVVVVVCVVDPDD

pLDDT: mean 83.58, std 10.93, range [60.06, 97.62]

Secondary structure (DSSP, 8-state):
-HHHHHHHHHHHHHHHTT---PPP--PPPPSS-SSEEETTTEEEPPPTTGGGS-HHHH---HHHHHHHHHHHHH---

Sequence (77 aa):
MFKLKLLSISTIFILAGCVSLAPEYQRPAAPVPQQFSLSRNSLTPAVNGYQDTGWRNFFVDPQVTRLIGEALANNRN

Organism: Raoultella terrigena (NCBI:txid577)